Protein AF-A0A523AVV4-F1 (afdb_monomer_lite)

Foldseek 3Di:
DAFAWEDEPVDIDGQWDDWDDDVQFIWTAHPVGDTDTDGAAFPDQDRVRRYTYGD

Radius of gyration: 10.08 Å; chains: 1; bounding box: 24×22×27 Å

Structure (mmCIF, N/CA/C/O backbone):
data_AF-A0A523AVV4-F1
#
_entry.id   AF-A0A523AVV4-F1
#
loop_
_atom_site.group_PDB
_atom_site.id
_atom_site.type_symbol
_atom_site.label_atom_id
_atom_site.label_alt_id
_atom_site.label_comp_id
_atom_site.label_asym_id
_atom_site.label_entity_id
_atom_site.label_seq_id
_atom_site.pdbx_PDB_ins_code
_atom_site.Cartn_x
_atom_site.Cartn_y
_atom_site.Cartn_z
_atom_site.occupancy
_atom_site.B_iso_or_equiv
_atom_site.auth_seq_id
_atom_site.auth_comp_id
_atom_site.auth_asym_id
_atom_site.auth_atom_id
_atom_site.pdbx_PDB_model_num
ATOM 1 N N . MET A 1 1 ? 10.625 -11.965 -8.178 1.00 62.12 1 MET A N 1
ATOM 2 C CA . MET A 1 1 ? 10.464 -11.085 -7.002 1.00 62.12 1 MET A CA 1
ATOM 3 C C . MET A 1 1 ? 9.950 -9.757 -7.530 1.00 62.12 1 MET A C 1
ATOM 5 O O . MET A 1 1 ? 10.569 -9.241 -8.449 1.00 62.12 1 MET A O 1
ATOM 9 N N . CYS A 1 2 ? 8.791 -9.288 -7.069 1.00 80.75 2 CYS A N 1
ATOM 10 C CA . CYS A 1 2 ? 8.195 -8.024 -7.508 1.00 80.75 2 CYS A CA 1
ATOM 11 C C . CYS A 1 2 ? 8.247 -7.055 -6.331 1.00 80.75 2 CYS A C 1
ATOM 13 O O . CYS A 1 2 ? 7.860 -7.432 -5.228 1.00 80.75 2 CYS A O 1
ATOM 15 N N . ILE A 1 3 ? 8.752 -5.851 -6.571 1.00 93.25 3 ILE A N 1
ATOM 16 C CA . ILE A 1 3 ? 8.839 -4.776 -5.586 1.00 93.25 3 ILE A CA 1
ATOM 17 C C . ILE A 1 3 ? 7.806 -3.732 -5.991 1.00 93.25 3 ILE A C 1
ATOM 19 O O . ILE A 1 3 ? 7.688 -3.441 -7.180 1.00 93.25 3 ILE A O 1
ATOM 23 N N . ALA A 1 4 ? 7.047 -3.208 -5.034 1.00 96.44 4 ALA A N 1
ATOM 24 C CA . ALA A 1 4 ? 5.997 -2.234 -5.299 1.00 96.44 4 ALA A CA 1
ATOM 25 C C . ALA A 1 4 ? 6.201 -0.935 -4.514 1.00 96.44 4 ALA A C 1
ATOM 27 O O . ALA A 1 4 ? 6.923 -0.878 -3.519 1.00 96.44 4 ALA A O 1
ATOM 28 N N . THR A 1 5 ? 5.522 0.116 -4.955 1.00 97.38 5 THR A N 1
ATOM 29 C CA . THR A 1 5 ? 5.294 1.331 -4.177 1.00 97.38 5 THR A CA 1
ATOM 30 C C . THR A 1 5 ? 3.880 1.285 -3.612 1.00 97.38 5 THR A C 1
ATOM 32 O O . THR A 1 5 ? 2.931 1.001 -4.337 1.00 97.38 5 THR A O 1
ATOM 35 N N . VAL A 1 6 ? 3.716 1.577 -2.325 1.00 97.38 6 VAL A N 1
ATOM 36 C CA . VAL A 1 6 ? 2.405 1.701 -1.680 1.00 97.38 6 VAL A CA 1
ATOM 37 C C . VAL A 1 6 ? 2.126 3.172 -1.428 1.00 97.38 6 VAL A C 1
ATOM 39 O O . VAL A 1 6 ? 2.881 3.842 -0.727 1.00 97.38 6 VAL A O 1
ATOM 42 N N . ARG A 1 7 ? 1.033 3.687 -1.985 1.00 97.19 7 ARG A N 1
ATOM 43 C CA . ARG A 1 7 ? 0.617 5.081 -1.830 1.00 97.19 7 ARG A CA 1
ATOM 44 C C . ARG A 1 7 ? -0.735 5.144 -1.132 1.00 97.19 7 ARG A C 1
ATOM 46 O O . ARG A 1 7 ? -1.709 4.545 -1.586 1.00 97.19 7 ARG A O 1
ATOM 53 N N . SER A 1 8 ? -0.790 5.902 -0.046 1.00 94.38 8 SER A N 1
ATOM 54 C CA . SER A 1 8 ? -2.024 6.302 0.624 1.00 94.38 8 SER A CA 1
ATOM 55 C C . SER A 1 8 ? -2.215 7.815 0.533 1.00 94.38 8 SER A C 1
ATOM 57 O O . SER A 1 8 ? -1.367 8.531 -0.000 1.00 94.38 8 SER A O 1
ATOM 59 N N . LYS A 1 9 ? -3.328 8.330 1.068 1.00 89.81 9 LYS A N 1
ATOM 60 C CA . LYS A 1 9 ? -3.559 9.784 1.155 1.00 89.81 9 LYS A CA 1
ATOM 61 C C . LYS A 1 9 ? -2.512 10.516 1.997 1.00 89.81 9 LYS A C 1
ATOM 63 O O . LYS A 1 9 ? -2.280 11.698 1.775 1.00 89.81 9 LYS A O 1
ATOM 68 N N . GLU A 1 10 ? -1.911 9.833 2.968 1.00 89.50 10 GLU A N 1
ATOM 69 C CA . GLU A 1 10 ? -0.990 10.445 3.929 1.00 89.50 10 GLU A CA 1
ATOM 70 C C . GLU A 1 10 ? 0.478 10.312 3.522 1.00 89.50 10 GLU A C 1
ATOM 72 O O . GLU A 1 10 ? 1.300 11.129 3.934 1.00 89.50 10 GLU A O 1
ATOM 77 N N . ARG A 1 11 ? 0.836 9.258 2.775 1.00 92.31 11 ARG A N 1
ATOM 78 C CA . ARG A 1 11 ? 2.240 8.933 2.494 1.00 92.31 11 ARG A CA 1
ATOM 79 C C . ARG A 1 11 ? 2.424 8.023 1.285 1.00 92.31 11 ARG A C 1
ATOM 81 O O . ARG A 1 11 ? 1.507 7.331 0.849 1.00 92.31 11 ARG A O 1
ATOM 88 N N . GLU A 1 12 ? 3.663 7.967 0.818 1.00 96.19 12 GLU A N 1
ATOM 89 C CA . GLU A 1 12 ? 4.150 7.012 -0.173 1.00 96.19 12 GLU A CA 1
ATOM 90 C C . GLU A 1 12 ? 5.307 6.206 0.431 1.00 96.19 12 GLU A C 1
ATOM 92 O O . GLU A 1 12 ? 6.209 6.780 1.041 1.00 96.19 12 GLU A O 1
ATOM 97 N N . ILE A 1 13 ? 5.269 4.882 0.279 1.00 96.44 13 ILE A N 1
ATOM 98 C CA . ILE A 1 13 ? 6.289 3.947 0.760 1.00 96.44 13 ILE A CA 1
ATOM 99 C C . ILE A 1 13 ? 6.834 3.184 -0.438 1.00 96.44 13 ILE A C 1
ATOM 101 O O . ILE A 1 13 ? 6.082 2.516 -1.146 1.00 96.44 13 ILE A O 1
ATOM 105 N N . LYS A 1 14 ? 8.139 3.288 -0.662 1.00 96.81 14 LYS A N 1
ATOM 106 C CA . LYS A 1 14 ? 8.833 2.640 -1.776 1.00 96.81 14 LYS A CA 1
ATOM 107 C C . LYS A 1 14 ? 9.451 1.320 -1.342 1.00 96.81 14 LYS A C 1
ATOM 109 O O . LYS A 1 14 ? 9.524 1.009 -0.154 1.00 96.81 14 LYS A O 1
ATOM 114 N N . ASP A 1 15 ? 9.893 0.564 -2.336 1.00 96.62 15 ASP A N 1
ATOM 115 C CA . ASP A 1 15 ? 10.650 -0.669 -2.159 1.00 96.62 15 ASP A CA 1
ATOM 116 C C . ASP A 1 15 ? 9.931 -1.725 -1.305 1.00 96.62 15 ASP A C 1
ATOM 118 O O . ASP A 1 15 ? 10.553 -2.461 -0.544 1.00 96.62 15 ASP A O 1
ATOM 122 N N . VAL A 1 16 ? 8.603 -1.804 -1.413 1.00 97.06 16 VAL A N 1
ATOM 123 C CA . VAL A 1 16 ? 7.773 -2.725 -0.634 1.00 97.06 16 VAL A CA 1
ATOM 124 C C . VAL A 1 16 ? 7.896 -4.140 -1.180 1.00 97.06 16 VAL A C 1
ATOM 126 O O . VAL A 1 16 ? 7.643 -4.386 -2.361 1.00 97.06 16 VAL A O 1
ATOM 129 N N . ILE A 1 17 ?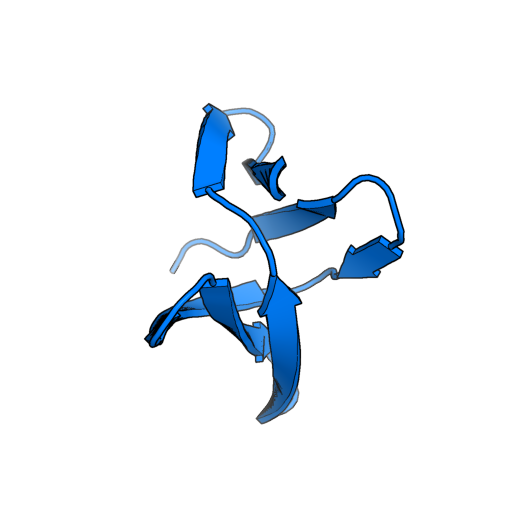 8.246 -5.073 -0.293 1.00 96.94 17 ILE A N 1
ATOM 130 C CA . ILE A 1 17 ? 8.400 -6.501 -0.605 1.00 96.94 17 ILE A CA 1
ATOM 131 C C . ILE A 1 17 ? 7.284 -7.365 -0.016 1.00 96.94 17 ILE A C 1
ATOM 133 O O . ILE A 1 17 ? 7.078 -8.489 -0.470 1.00 96.94 17 ILE A O 1
ATOM 137 N N . LEU A 1 18 ? 6.576 -6.863 1.001 1.00 95.88 18 LEU A N 1
ATOM 138 C CA . LEU A 1 18 ? 5.504 -7.585 1.678 1.00 95.88 18 LEU A CA 1
ATOM 139 C C . LEU A 1 18 ? 4.460 -6.606 2.223 1.00 95.88 18 LEU A C 1
ATOM 141 O O . LEU A 1 18 ? 4.804 -5.583 2.814 1.00 95.88 18 LEU A O 1
ATOM 145 N N . MET A 1 19 ? 3.187 -6.957 2.060 1.00 95.31 19 MET A N 1
ATOM 146 C CA . MET A 1 19 ? 2.063 -6.325 2.746 1.00 95.31 19 MET A CA 1
ATOM 147 C C . MET A 1 19 ? 1.228 -7.407 3.424 1.00 95.31 19 MET A C 1
ATOM 149 O O . MET A 1 19 ? 0.850 -8.385 2.782 1.00 95.31 19 MET A O 1
ATOM 153 N N . GLU A 1 20 ? 0.922 -7.217 4.702 1.00 96.38 20 GLU A N 1
ATOM 154 C CA . GLU A 1 20 ? 0.088 -8.117 5.500 1.00 96.38 20 GLU A CA 1
ATOM 155 C C . GLU A 1 20 ? -1.136 -7.361 6.010 1.00 96.38 20 GLU A C 1
ATOM 157 O O . GLU A 1 20 ? -1.002 -6.268 6.557 1.00 96.38 20 GLU A O 1
ATOM 162 N N . GLU A 1 21 ? -2.330 -7.931 5.867 1.00 95.19 21 GLU A N 1
ATOM 163 C CA . GLU A 1 21 ? -3.546 -7.330 6.418 1.00 95.19 21 GLU A CA 1
ATOM 164 C C . GLU A 1 21 ? -3.536 -7.384 7.957 1.00 95.19 21 GLU A C 1
ATOM 166 O O . GLU A 1 21 ? -3.173 -8.392 8.573 1.00 95.19 21 GLU A O 1
ATOM 171 N N . LYS A 1 22 ? -3.919 -6.270 8.583 1.00 94.88 22 LYS A N 1
ATOM 172 C CA . LYS A 1 22 ? -4.105 -6.101 10.031 1.00 94.88 22 LYS A CA 1
ATOM 173 C C . LYS A 1 22 ? -5.468 -5.460 10.285 1.00 94.88 22 LYS A C 1
ATOM 175 O O . LYS A 1 22 ? -6.108 -4.963 9.361 1.00 94.88 22 LYS A O 1
ATOM 180 N N . GLU A 1 23 ? -5.923 -5.444 11.536 1.00 91.44 23 GLU A N 1
ATOM 181 C CA . GLU A 1 23 ? -7.193 -4.796 11.883 1.00 91.44 23 GLU A CA 1
ATOM 182 C C . GLU A 1 23 ? -7.209 -3.325 11.426 1.00 91.44 23 GLU A C 1
ATOM 184 O O . GLU A 1 23 ? -6.507 -2.472 11.965 1.00 91.44 23 GLU A O 1
ATOM 189 N N . GLY A 1 24 ? -8.017 -3.032 10.402 1.00 89.56 24 GLY A N 1
ATOM 190 C CA . GLY A 1 24 ? -8.202 -1.681 9.865 1.00 89.56 24 GLY A CA 1
ATOM 191 C C . GLY A 1 24 ? -7.133 -1.192 8.877 1.00 89.56 24 GLY A C 1
ATOM 192 O O . GLY A 1 24 ? -7.139 -0.001 8.546 1.00 89.56 24 GLY A O 1
ATOM 193 N N . GLY A 1 25 ? -6.235 -2.057 8.393 1.00 95.00 25 GLY A N 1
ATOM 194 C CA . GLY A 1 25 ? -5.201 -1.650 7.443 1.00 95.00 25 GLY A CA 1
ATOM 195 C C . GLY A 1 25 ? -4.193 -2.737 7.077 1.00 95.00 25 GLY A C 1
ATOM 196 O O . GLY A 1 25 ? -4.515 -3.921 7.025 1.00 95.00 25 GLY A O 1
ATOM 197 N N . TYR A 1 26 ? -2.954 -2.318 6.828 1.00 96.25 26 TYR A N 1
ATOM 198 C CA . TYR A 1 26 ? -1.866 -3.177 6.378 1.00 96.25 26 TYR A CA 1
ATOM 199 C C . TYR A 1 26 ? -0.559 -2.849 7.094 1.00 96.25 26 TY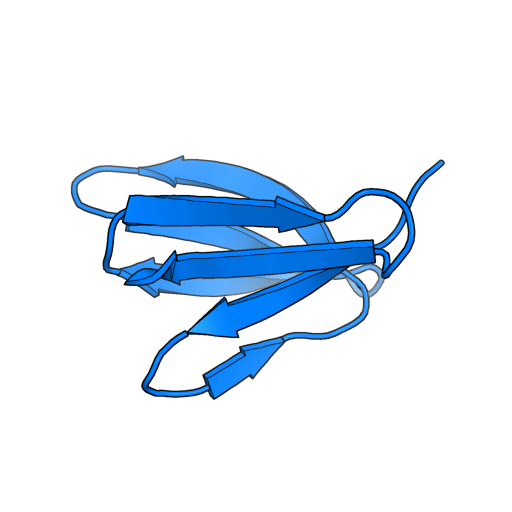R A C 1
ATOM 201 O O . TYR A 1 26 ? -0.210 -1.682 7.278 1.00 96.25 26 TYR A O 1
ATOM 209 N N . LEU A 1 27 ? 0.195 -3.890 7.437 1.00 97.00 27 LEU A N 1
ATOM 210 C CA . LEU A 1 27 ? 1.601 -3.792 7.797 1.00 97.00 27 LEU A CA 1
ATOM 211 C C . LEU A 1 27 ? 2.438 -3.975 6.531 1.00 97.00 27 LEU A C 1
ATOM 213 O O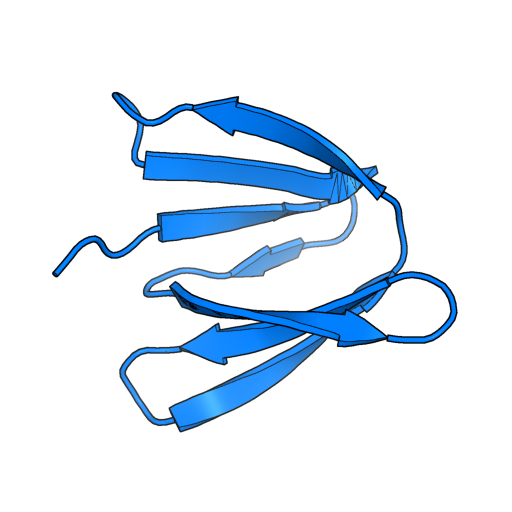 . LEU A 1 27 ? 2.379 -5.013 5.875 1.00 97.00 27 LEU A O 1
ATOM 217 N N . VAL A 1 28 ? 3.215 -2.958 6.190 1.00 96.50 28 VAL A N 1
ATOM 218 C CA . VAL A 1 28 ? 4.047 -2.904 4.990 1.00 96.50 28 VAL A CA 1
ATOM 219 C C . VAL A 1 28 ? 5.501 -3.117 5.387 1.00 96.50 28 VAL A C 1
ATOM 221 O O . VAL A 1 28 ? 5.984 -2.445 6.296 1.00 96.50 28 VAL A O 1
ATOM 224 N N . THR A 1 29 ? 6.202 -4.029 4.714 1.00 97.56 29 THR A N 1
ATOM 225 C CA . THR A 1 29 ? 7.641 -4.262 4.905 1.00 97.56 29 THR A CA 1
ATOM 226 C C . THR A 1 29 ? 8.413 -3.892 3.642 1.00 97.56 29 THR A C 1
ATOM 228 O O . THR A 1 29 ? 8.087 -4.365 2.548 1.00 97.56 29 THR A O 1
ATOM 231 N N . THR A 1 30 ? 9.441 -3.059 3.793 1.00 96.94 30 THR A N 1
ATOM 232 C CA . THR A 1 30 ? 10.330 -2.643 2.698 1.00 96.94 30 THR A CA 1
ATOM 233 C C . THR A 1 30 ? 11.490 -3.620 2.502 1.00 96.94 30 THR A C 1
ATOM 235 O O . THR A 1 30 ? 11.754 -4.481 3.343 1.00 96.94 30 THR A O 1
ATOM 238 N N . LEU A 1 31 ? 12.221 -3.474 1.397 1.00 96.38 31 LEU A N 1
ATOM 239 C CA . LEU A 1 31 ? 13.396 -4.277 1.058 1.00 96.38 31 LEU A CA 1
ATOM 240 C C . LEU A 1 31 ? 14.498 -4.201 2.127 1.00 96.38 31 LEU A C 1
ATOM 242 O O . LEU A 1 31 ? 15.227 -5.168 2.326 1.00 96.38 31 LEU A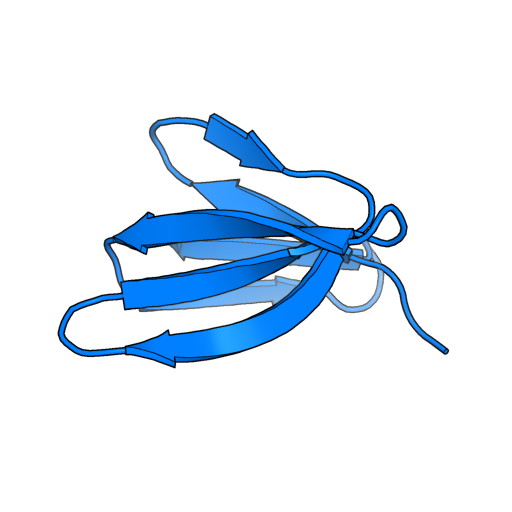 O 1
ATOM 246 N N . LEU A 1 32 ? 14.601 -3.071 2.833 1.00 95.94 32 LEU A N 1
ATOM 247 C CA . LEU A 1 32 ? 15.567 -2.867 3.918 1.00 95.94 32 LEU A CA 1
ATOM 248 C C . LEU A 1 32 ? 15.080 -3.416 5.270 1.00 95.94 32 LEU A C 1
ATOM 250 O O . LEU A 1 32 ? 15.790 -3.321 6.268 1.00 95.94 32 LEU A O 1
ATOM 254 N N . GLY A 1 33 ? 13.879 -3.999 5.312 1.00 96.44 33 GLY A N 1
ATOM 255 C CA . GLY A 1 33 ? 13.277 -4.557 6.520 1.00 96.44 33 GLY A CA 1
ATOM 256 C C . GLY A 1 33 ? 12.541 -3.537 7.390 1.00 96.44 33 GLY A C 1
ATOM 257 O O . GLY A 1 33 ? 12.095 -3.897 8.480 1.00 96.44 33 GLY A O 1
ATOM 258 N N . GLU A 1 34 ? 12.377 -2.290 6.933 1.00 96.88 34 GLU A N 1
ATOM 259 C CA . GLU A 1 34 ? 11.553 -1.307 7.640 1.00 96.88 34 GLU A CA 1
ATOM 260 C C . GLU A 1 34 ? 10.087 -1.732 7.604 1.00 96.88 34 GLU A C 1
ATOM 262 O O . GLU A 1 34 ? 9.592 -2.213 6.583 1.00 96.88 34 GLU A O 1
ATOM 267 N N . ARG A 1 35 ? 9.388 -1.542 8.726 1.00 97.00 35 ARG A N 1
ATOM 268 C CA . ARG A 1 35 ? 7.984 -1.923 8.891 1.00 97.00 35 ARG A CA 1
ATOM 269 C C . ARG A 1 35 ? 7.139 -0.701 9.193 1.00 97.00 35 ARG A C 1
ATOM 271 O O . ARG A 1 35 ? 7.430 0.029 10.137 1.00 97.00 35 ARG A O 1
ATOM 278 N N . VAL A 1 36 ? 6.086 -0.499 8.410 1.00 95.44 36 VAL A N 1
ATOM 279 C CA . VAL A 1 36 ? 5.213 0.672 8.514 1.00 95.44 36 VAL A CA 1
ATOM 280 C C . VAL A 1 36 ? 3.757 0.242 8.432 1.00 95.44 36 VAL A C 1
ATOM 282 O O . VAL A 1 36 ? 3.370 -0.496 7.531 1.00 95.44 36 VAL A O 1
ATOM 285 N N . GLU A 1 37 ? 2.935 0.727 9.356 1.00 95.06 37 GLU A N 1
ATOM 286 C CA . GLU A 1 37 ? 1.489 0.526 9.301 1.00 95.06 37 GLU A CA 1
ATOM 287 C C . GLU A 1 37 ? 0.818 1.592 8.432 1.00 95.06 37 GLU A C 1
ATOM 289 O O . GLU A 1 37 ? 1.104 2.789 8.540 1.00 95.06 37 GLU A O 1
ATOM 294 N N . ILE A 1 38 ? -0.107 1.148 7.585 1.00 94.62 38 ILE A N 1
ATOM 295 C CA . ILE A 1 38 ? -0.982 1.997 6.782 1.00 94.62 38 ILE A CA 1
ATOM 296 C C . ILE A 1 38 ? -2.424 1.621 7.095 1.00 94.62 38 ILE A C 1
ATOM 298 O O . ILE A 1 38 ? -2.799 0.457 6.994 1.00 94.62 38 ILE A O 1
ATOM 302 N N . LYS A 1 39 ? -3.251 2.610 7.429 1.00 93.94 39 LYS A N 1
ATOM 303 C CA . LYS A 1 39 ? -4.698 2.428 7.594 1.00 93.94 39 LYS A CA 1
ATOM 304 C C . LYS A 1 39 ? -5.421 2.581 6.260 1.00 93.94 39 LYS A C 1
ATOM 306 O O . LYS A 1 39 ? -4.975 3.346 5.407 1.00 93.94 39 LYS A O 1
ATOM 311 N N . GLY A 1 40 ? -6.547 1.890 6.119 1.00 93.44 40 GLY A N 1
ATOM 312 C CA . GLY A 1 40 ? -7.394 1.953 4.928 1.00 93.44 40 GLY A CA 1
ATOM 313 C C . GLY A 1 40 ? -7.526 0.609 4.222 1.00 93.44 40 GLY A C 1
ATOM 314 O O . GLY A 1 40 ? -7.122 -0.431 4.739 1.00 93.44 40 GLY A O 1
ATOM 315 N N . ARG A 1 41 ? -8.125 0.625 3.035 1.00 94.75 41 ARG A N 1
ATOM 316 C CA . ARG A 1 41 ? -8.345 -0.552 2.188 1.00 94.75 41 ARG A CA 1
ATOM 317 C C . ARG A 1 41 ? -7.653 -0.367 0.849 1.00 94.75 41 ARG A C 1
ATOM 319 O O . ARG A 1 41 ? -7.588 0.740 0.320 1.00 94.75 41 ARG A O 1
ATOM 326 N N . ILE A 1 42 ? -7.147 -1.459 0.281 1.00 95.81 42 ILE A N 1
ATOM 327 C CA . ILE A 1 42 ? -6.600 -1.430 -1.077 1.00 95.81 42 ILE A CA 1
ATOM 328 C C . ILE A 1 42 ? -7.720 -1.043 -2.049 1.00 95.81 42 ILE A C 1
ATOM 330 O O . ILE A 1 42 ? -8.722 -1.745 -2.179 1.00 95.81 42 ILE A O 1
ATOM 334 N N . ARG A 1 43 ? -7.531 0.075 -2.750 1.00 97.00 43 ARG A N 1
ATOM 335 C CA . ARG A 1 43 ? -8.421 0.555 -3.811 1.00 97.00 43 ARG A CA 1
ATOM 336 C C . ARG A 1 43 ? -8.034 -0.013 -5.174 1.00 97.00 43 ARG A C 1
ATOM 338 O O . ARG A 1 43 ? -8.912 -0.338 -5.969 1.00 97.00 43 ARG A O 1
ATOM 345 N N . LYS A 1 44 ? -6.733 -0.083 -5.469 1.00 96.75 44 LYS A N 1
ATOM 346 C CA . LYS A 1 44 ? -6.192 -0.554 -6.753 1.00 96.75 44 LYS A CA 1
ATOM 347 C C . LYS A 1 44 ? -4.814 -1.174 -6.544 1.00 96.75 44 LYS A C 1
ATOM 349 O O .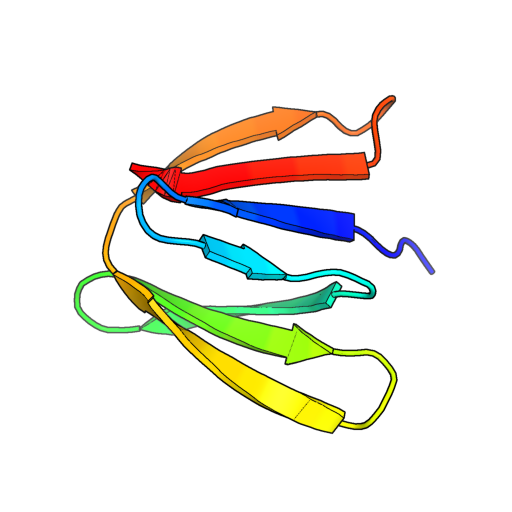 LYS A 1 44 ? -4.009 -0.632 -5.790 1.00 96.75 44 LYS A O 1
ATOM 354 N N . ILE A 1 45 ? -4.542 -2.261 -7.257 1.00 96.31 45 ILE A N 1
ATOM 355 C CA . ILE A 1 45 ? -3.193 -2.790 -7.466 1.00 96.31 45 ILE A CA 1
ATOM 356 C C . ILE A 1 45 ? -2.912 -2.674 -8.961 1.00 96.31 45 ILE A C 1
ATOM 358 O O . ILE A 1 45 ? -3.643 -3.238 -9.774 1.00 96.31 45 ILE A O 1
ATOM 362 N N . ASP A 1 46 ? -1.894 -1.902 -9.309 1.00 96.25 46 ASP A N 1
ATOM 363 C CA . ASP A 1 46 ? -1.387 -1.752 -10.662 1.00 96.25 46 ASP A CA 1
ATOM 364 C C . ASP A 1 46 ? -0.073 -2.523 -10.788 1.00 96.25 46 ASP A C 1
ATOM 366 O O . ASP A 1 46 ? 0.948 -2.1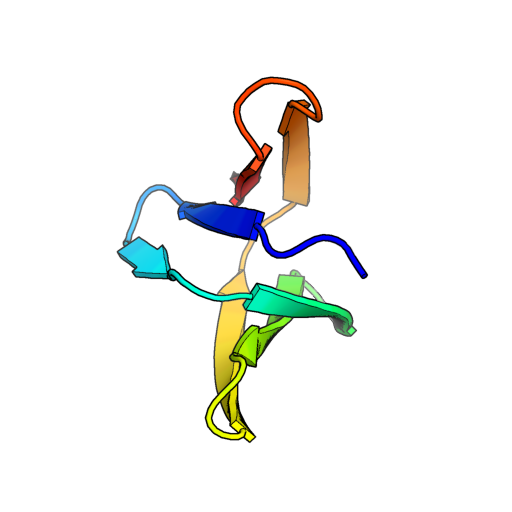54 -10.207 1.00 96.25 46 ASP A O 1
ATOM 370 N N . MET A 1 47 ? -0.122 -3.645 -11.501 1.00 93.81 47 MET A N 1
ATOM 371 C CA . MET A 1 47 ? 1.031 -4.529 -11.660 1.00 93.81 47 MET A CA 1
ATOM 372 C C . MET A 1 47 ? 2.006 -4.035 -12.733 1.00 93.81 47 MET A C 1
ATOM 374 O O . MET A 1 47 ? 3.161 -4.450 -12.706 1.00 93.81 47 MET A O 1
ATOM 378 N N . GLU A 1 48 ? 1.561 -3.173 -13.654 1.00 95.12 48 GLU A N 1
ATOM 379 C CA . GLU A 1 48 ? 2.419 -2.577 -14.686 1.00 95.12 48 GLU A CA 1
ATOM 380 C C . GLU A 1 48 ? 3.217 -1.408 -14.104 1.00 95.12 48 GLU A C 1
ATOM 382 O O . GLU A 1 48 ? 4.420 -1.298 -14.328 1.00 95.12 48 GLU A O 1
ATOM 387 N N . GLU A 1 49 ? 2.565 -0.574 -13.291 1.00 95.88 49 GLU A N 1
ATOM 388 C CA . GLU A 1 49 ? 3.211 0.550 -12.601 1.00 95.88 49 GLU A CA 1
ATOM 389 C C . GLU A 1 49 ? 3.882 0.149 -11.278 1.00 95.88 49 GLU A C 1
ATOM 391 O O . GLU A 1 49 ? 4.492 0.988 -10.613 1.00 95.88 49 GLU A O 1
ATOM 396 N N . HIS A 1 50 ? 3.764 -1.120 -10.871 1.00 96.50 50 HIS A N 1
ATOM 397 C CA . HIS A 1 50 ? 4.220 -1.618 -9.572 1.00 96.50 50 HIS A CA 1
ATOM 398 C C . HIS A 1 50 ? 3.689 -0.770 -8.397 1.00 96.50 50 HIS A C 1
ATOM 400 O O . HIS A 1 50 ? 4.425 -0.437 -7.465 1.00 96.50 50 HIS A O 1
ATOM 406 N N . LEU A 1 51 ? 2.404 -0.402 -8.436 1.00 96.81 51 LEU A N 1
ATOM 407 C CA . LEU A 1 51 ? 1.780 0.556 -7.522 1.00 96.81 51 LEU A CA 1
ATOM 408 C C . LEU A 1 51 ? 0.570 -0.048 -6.802 1.00 96.81 51 LEU A C 1
ATOM 410 O O . LEU A 1 51 ? -0.345 -0.584 -7.420 1.00 96.81 51 LEU A O 1
ATOM 414 N N . VAL A 1 52 ? 0.514 0.116 -5.483 1.00 97.31 52 VAL A N 1
ATOM 415 C CA . VAL A 1 52 ? -0.650 -0.222 -4.656 1.00 97.31 52 VAL A CA 1
ATOM 416 C C . VAL A 1 52 ? -1.236 1.061 -4.079 1.00 97.31 52 VAL A C 1
ATOM 418 O O . VAL A 1 52 ? -0.546 1.809 -3.389 1.00 97.31 52 VAL A O 1
ATOM 421 N N . LEU A 1 53 ? -2.516 1.314 -4.344 1.00 97.00 53 LEU A N 1
ATOM 422 C CA . LEU A 1 53 ? -3.256 2.463 -3.822 1.00 97.00 53 LEU A CA 1
ATOM 423 C C . LEU A 1 53 ? -4.125 2.041 -2.633 1.00 97.00 53 LEU A C 1
ATOM 425 O O . LEU A 1 53 ? -4.939 1.125 -2.770 1.00 97.00 53 LEU A O 1
ATOM 429 N N . VAL A 1 54 ? -3.988 2.732 -1.499 1.00 96.38 54 VAL A N 1
ATOM 430 C CA . VAL A 1 54 ? -4.729 2.475 -0.249 1.00 96.38 54 VAL A CA 1
ATOM 431 C C . VAL A 1 54 ? -5.523 3.719 0.170 1.00 96.38 54 VAL A C 1
ATOM 433 O O . VAL A 1 54 ? -4.964 4.817 0.219 1.00 96.38 54 VAL A O 1
ATOM 436 N N . GLU A 1 55 ? -6.814 3.555 0.483 1.00 93.31 55 GLU A N 1
ATOM 437 C CA . GLU A 1 55 ? -7.734 4.638 0.890 1.00 93.31 55 GLU A CA 1
ATOM 438 C C . GLU A 1 55 ? -8.518 4.371 2.171 1.00 93.31 55 GLU A C 1
ATOM 440 O O . GLU A 1 55 ? -8.890 3.202 2.427 1.00 93.31 55 GLU A O 1
#

pLDDT: mean 94.59, std 5.21, range [62.12, 97.56]

Secondary structure (DSSP, 8-state):
---EEEEESS-EEEEEEEEEEETTEEEEEETT--EEEEES-EEEEETTTTEEEE-

Sequence (55 aa):
MCIATVRSKEREIKDVILMEEKEGGYLVTTLLGERVEIKGRIRKIDMEEHLVLVE